Protein AF-A0A7C6CZ03-F1 (afdb_monomer_lite)

Foldseek 3Di:
DDPPPPDPDDVVLVVLVVVLVVQLVVLVVLLVLQVCLVPPPPPVSVVVQVVVCVVPVDGSNVSSVVSNVVSVVSNVVSVVVVVVVSVVVVVVVVVVCVVVVVVVVVVVVVVPDDPPPPPDDDDPPPPPDDDDDDDDD

Structure (mmCIF, N/CA/C/O backbone):
data_AF-A0A7C6CZ03-F1
#
_entry.id   AF-A0A7C6CZ03-F1
#
loop_
_atom_site.group_PDB
_atom_site.id
_atom_site.type_symbol
_atom_site.label_atom_id
_atom_site.label_alt_id
_atom_site.label_comp_id
_atom_site.label_asym_id
_atom_site.label_entity_id
_atom_site.label_seq_id
_atom_site.pdbx_PDB_ins_code
_atom_site.Cartn_x
_atom_site.Cartn_y
_atom_site.Cartn_z
_atom_site.occupancy
_atom_site.B_iso_or_equiv
_atom_site.auth_seq_id
_atom_site.auth_comp_id
_atom_site.auth_asym_id
_atom_site.auth_atom_id
_atom_site.pdbx_PDB_model_num
ATOM 1 N N . MET A 1 1 ? -14.015 30.158 23.701 1.00 39.66 1 MET A N 1
ATOM 2 C CA . MET A 1 1 ? -13.470 28.784 23.819 1.00 39.66 1 MET A CA 1
ATOM 3 C C . MET A 1 1 ? -13.856 27.975 22.589 1.00 39.66 1 MET A C 1
ATOM 5 O O . MET A 1 1 ? -15.017 27.621 22.426 1.00 39.66 1 MET A O 1
ATOM 9 N N . THR A 1 2 ? -12.910 27.727 21.688 1.00 44.31 2 THR A N 1
ATOM 10 C CA . THR A 1 2 ? -13.121 26.907 20.489 1.00 44.31 2 THR A CA 1
ATOM 11 C C . THR A 1 2 ? -13.210 25.432 20.889 1.00 44.31 2 THR A C 1
ATOM 13 O O . THR A 1 2 ? -12.254 24.853 21.403 1.00 44.31 2 THR A O 1
ATOM 16 N N . LYS A 1 3 ? -14.382 24.811 20.696 1.00 44.06 3 LYS A N 1
ATOM 17 C CA . LYS A 1 3 ? -14.569 23.365 20.891 1.00 44.06 3 LYS A CA 1
ATOM 18 C C . LYS A 1 3 ? -13.678 22.624 19.892 1.00 44.06 3 LYS A C 1
ATOM 20 O O . LYS A 1 3 ? -14.020 22.537 18.714 1.00 44.06 3 LYS A O 1
ATOM 25 N N . LYS A 1 4 ? -12.539 22.097 20.349 1.00 50.38 4 LYS A N 1
ATOM 26 C CA . LYS A 1 4 ? -11.733 21.156 19.564 1.00 50.38 4 LYS A CA 1
ATOM 27 C C . LYS A 1 4 ? -12.592 19.916 19.319 1.00 50.38 4 LYS A C 1
ATOM 29 O O . LYS A 1 4 ? -12.856 19.153 20.243 1.00 50.38 4 LYS A O 1
ATOM 34 N N . LYS A 1 5 ? -13.073 19.750 18.085 1.00 54.00 5 LYS A N 1
ATOM 35 C CA . LYS A 1 5 ? -13.663 18.496 17.616 1.00 54.00 5 LYS A CA 1
ATOM 36 C C . LYS A 1 5 ? -12.539 17.465 17.662 1.00 54.00 5 LYS A C 1
ATOM 38 O O . LYS A 1 5 ? -11.622 17.528 16.851 1.00 54.00 5 LYS A O 1
ATOM 43 N N . THR A 1 6 ? -12.548 16.594 18.661 1.00 55.69 6 THR A N 1
ATOM 44 C CA . THR A 1 6 ? -11.626 15.462 18.716 1.00 55.69 6 THR A CA 1
ATOM 45 C C . THR A 1 6 ? -12.003 14.543 17.568 1.00 55.69 6 THR A C 1
ATOM 47 O O . THR A 1 6 ? -13.066 13.922 17.594 1.00 55.69 6 THR A O 1
ATOM 50 N N . SER A 1 7 ? -11.189 14.544 16.517 1.00 56.78 7 SER A N 1
ATOM 51 C CA . SER A 1 7 ? -11.375 13.649 15.387 1.00 56.78 7 SER A CA 1
ATOM 52 C C . SER A 1 7 ? -11.388 12.213 15.912 1.00 56.78 7 SER A C 1
ATOM 54 O O . SER A 1 7 ? -10.503 11.863 16.694 1.00 56.78 7 SER A O 1
ATOM 56 N N . PRO A 1 8 ? -12.363 11.386 15.508 1.00 61.97 8 PRO A N 1
ATOM 57 C CA . PRO A 1 8 ? -12.432 10.000 15.952 1.00 61.97 8 PRO A CA 1
ATOM 58 C C . PRO A 1 8 ? -11.157 9.208 15.596 1.00 61.97 8 PRO A C 1
ATOM 60 O O . PRO A 1 8 ? -10.814 8.244 16.274 1.00 61.97 8 PRO A O 1
ATOM 63 N N . ILE A 1 9 ? -10.444 9.616 14.541 1.00 64.00 9 ILE A N 1
ATOM 64 C CA . ILE A 1 9 ? -9.279 8.914 13.995 1.00 64.00 9 ILE A CA 1
ATOM 65 C C . ILE A 1 9 ? -8.103 9.011 14.967 1.00 64.00 9 ILE A C 1
ATOM 67 O O . ILE A 1 9 ? -7.630 10.097 15.307 1.00 64.00 9 ILE A O 1
ATOM 71 N N . THR A 1 10 ? -7.608 7.852 15.396 1.00 77.88 10 THR A N 1
ATOM 72 C CA . THR A 1 10 ? -6.435 7.783 16.271 1.00 77.88 10 THR A CA 1
ATOM 73 C C . THR A 1 10 ? -5.190 8.163 15.463 1.00 77.88 10 THR A C 1
ATOM 75 O O . THR A 1 10 ? -5.012 7.670 14.356 1.00 77.88 10 THR A O 1
ATOM 78 N N . ILE A 1 11 ? -4.285 8.990 16.004 1.00 81.56 11 ILE A N 1
ATOM 79 C CA . ILE A 1 11 ? -3.041 9.414 15.316 1.00 81.56 11 ILE A CA 1
ATOM 80 C C . ILE A 1 11 ? -2.252 8.210 14.765 1.00 81.56 11 ILE A C 1
ATOM 82 O O . ILE A 1 11 ? -1.709 8.266 13.667 1.00 81.56 11 ILE A O 1
ATOM 86 N N . PHE A 1 12 ? -2.254 7.089 15.489 1.00 79.75 12 PHE A N 1
ATOM 87 C CA . PHE A 1 12 ? -1.644 5.835 15.042 1.00 79.75 12 PHE A CA 1
ATOM 88 C C . PHE A 1 12 ? -2.258 5.262 13.760 1.00 79.75 12 PHE A C 1
ATOM 90 O O . PHE A 1 12 ? -1.529 4.740 12.925 1.00 79.75 12 PHE A O 1
ATOM 97 N N . GLU A 1 13 ? -3.575 5.353 13.591 1.00 81.12 13 GLU A N 1
ATOM 98 C CA . GLU A 1 13 ? -4.260 4.894 12.380 1.00 81.12 13 GLU A CA 1
ATOM 99 C C . GLU A 1 13 ? -3.849 5.752 11.177 1.00 81.12 13 GLU A C 1
ATOM 101 O O . GLU A 1 13 ? -3.523 5.221 10.116 1.00 81.12 13 GLU A O 1
ATOM 106 N N . LEU A 1 14 ? -3.753 7.072 11.377 1.00 86.06 14 LEU A N 1
ATOM 107 C CA . LEU A 1 14 ? -3.266 7.988 10.350 1.00 86.06 14 LEU A CA 1
ATOM 108 C C . LEU A 1 14 ? -1.840 7.634 9.915 1.00 86.06 14 LEU A C 1
ATOM 110 O O . LEU A 1 14 ? -1.580 7.572 8.719 1.00 86.06 14 LEU A O 1
ATOM 114 N N . ILE A 1 15 ? -0.940 7.361 10.868 1.00 89.69 15 ILE A N 1
ATOM 115 C CA . ILE A 1 15 ? 0.445 6.962 10.576 1.00 89.69 15 ILE A CA 1
ATOM 116 C C . ILE A 1 15 ? 0.474 5.671 9.752 1.00 89.69 15 ILE A C 1
ATOM 118 O O . ILE A 1 15 ? 1.185 5.619 8.753 1.00 89.69 15 ILE A O 1
ATOM 122 N N . TRP A 1 16 ? -0.315 4.654 10.115 1.00 88.38 16 TRP A N 1
ATOM 123 C CA . TRP A 1 16 ? -0.359 3.391 9.371 1.00 88.38 16 TRP A CA 1
ATOM 124 C C . TRP A 1 16 ? -0.883 3.556 7.945 1.00 88.38 16 TRP A C 1
ATOM 126 O O . TRP A 1 16 ? -0.313 2.963 7.029 1.00 88.38 16 TRP A O 1
ATOM 136 N N . TYR A 1 17 ? -1.911 4.381 7.730 1.00 86.44 17 TYR A N 1
ATOM 137 C CA . TYR A 1 17 ? -2.378 4.680 6.374 1.00 86.44 17 TYR A CA 1
ATOM 138 C C . TYR A 1 17 ? -1.342 5.455 5.568 1.00 86.44 17 TYR A C 1
ATOM 140 O O . TYR A 1 17 ? -1.137 5.147 4.396 1.00 86.44 17 TYR A O 1
ATOM 148 N N . LEU A 1 18 ? -0.653 6.411 6.192 1.00 91.94 18 LEU A N 1
ATOM 149 C CA . LEU A 1 18 ? 0.431 7.157 5.553 1.00 91.94 18 LEU A CA 1
ATOM 150 C C . LEU A 1 18 ? 1.559 6.216 5.124 1.00 91.94 18 LEU A C 1
ATOM 152 O O . LEU A 1 18 ? 2.041 6.302 4.000 1.00 91.94 18 LEU A O 1
ATOM 156 N N . LEU A 1 19 ? 1.924 5.275 5.992 1.00 92.31 19 LEU A N 1
ATOM 157 C CA . LEU A 1 19 ? 2.979 4.300 5.740 1.00 92.31 19 LEU A CA 1
ATOM 158 C C . LEU A 1 19 ? 2.574 3.309 4.637 1.00 92.31 19 LEU A C 1
ATOM 160 O O . LEU A 1 19 ? 3.353 3.081 3.715 1.00 92.31 19 LEU A O 1
ATOM 164 N N . CYS A 1 20 ? 1.336 2.800 4.656 1.00 91.19 20 CYS A N 1
ATOM 165 C CA . CYS A 1 20 ? 0.805 1.962 3.574 1.00 91.19 20 CYS A CA 1
ATOM 166 C C . CYS A 1 20 ? 0.759 2.719 2.241 1.00 91.19 20 CYS A C 1
ATOM 168 O O . CYS A 1 20 ? 1.138 2.169 1.210 1.00 91.19 20 CYS A O 1
ATOM 170 N N . GLY A 1 21 ? 0.345 3.989 2.259 1.00 91.06 21 GLY A N 1
ATOM 171 C CA . GLY A 1 21 ? 0.327 4.848 1.077 1.00 91.06 21 GLY A CA 1
ATOM 172 C C . GLY A 1 21 ? 1.724 5.077 0.504 1.00 91.06 21 GLY A C 1
ATOM 173 O O . GLY A 1 21 ? 1.909 4.994 -0.705 1.00 91.06 21 GLY A O 1
ATOM 174 N N . LEU A 1 22 ? 2.721 5.291 1.364 1.00 94.38 22 LEU A N 1
ATOM 175 C CA . LEU A 1 22 ? 4.108 5.522 0.958 1.00 94.38 22 LEU A CA 1
ATOM 176 C C . LEU A 1 22 ? 4.743 4.257 0.362 1.00 94.38 22 LEU A C 1
ATOM 178 O O . LEU A 1 22 ? 5.399 4.327 -0.675 1.00 94.38 22 LEU A O 1
ATOM 182 N N . VAL A 1 23 ? 4.475 3.088 0.952 1.00 93.69 23 VAL A N 1
ATOM 183 C CA . VAL A 1 23 ? 4.899 1.791 0.397 1.00 93.69 23 VAL A CA 1
ATOM 184 C C . VAL A 1 23 ? 4.196 1.500 -0.931 1.00 93.69 23 VAL A C 1
ATOM 186 O O . VAL A 1 23 ? 4.840 1.053 -1.876 1.00 93.69 23 VAL A O 1
ATOM 189 N N . CYS A 1 24 ? 2.899 1.790 -1.043 1.00 93.19 24 CYS A N 1
ATOM 190 C CA . CYS A 1 24 ? 2.150 1.613 -2.288 1.00 93.19 24 CYS A CA 1
ATOM 191 C C . CYS A 1 24 ? 2.663 2.548 -3.397 1.00 93.19 24 CYS A C 1
ATOM 193 O O . CYS A 1 24 ? 2.851 2.119 -4.538 1.00 93.19 24 CYS A O 1
ATOM 195 N N . ALA A 1 25 ? 2.973 3.805 -3.061 1.00 93.50 25 ALA A N 1
ATOM 196 C CA . ALA A 1 25 ? 3.603 4.750 -3.978 1.00 93.50 25 ALA A CA 1
ATOM 197 C C . ALA A 1 25 ? 4.977 4.244 -4.442 1.00 93.50 25 ALA A C 1
ATOM 199 O O . ALA A 1 25 ? 5.279 4.300 -5.631 1.00 93.50 25 ALA A O 1
ATOM 200 N N . TRP A 1 26 ? 5.775 3.673 -3.537 1.00 93.19 26 TRP A N 1
ATOM 201 C CA . TRP A 1 26 ? 7.057 3.060 -3.884 1.00 93.19 26 TRP A CA 1
ATOM 202 C C . TRP A 1 26 ? 6.889 1.820 -4.783 1.00 93.19 26 TRP A C 1
ATOM 204 O O . TRP A 1 26 ? 7.556 1.693 -5.803 1.00 93.19 26 TRP A O 1
ATOM 214 N N . GLY A 1 27 ? 5.944 0.923 -4.498 1.00 91.44 27 GLY A N 1
ATOM 215 C CA . GLY A 1 27 ? 5.630 -0.187 -5.410 1.00 91.44 27 GLY A CA 1
ATOM 216 C C . GLY A 1 27 ? 5.186 0.301 -6.796 1.00 91.44 27 GLY A C 1
ATOM 217 O O . GLY A 1 27 ? 5.580 -0.254 -7.825 1.00 91.44 27 GLY A O 1
ATOM 218 N N . SER A 1 28 ? 4.427 1.399 -6.830 1.00 91.25 28 SER A N 1
ATOM 219 C CA . SER A 1 28 ? 3.961 2.032 -8.066 1.00 91.25 28 SER A CA 1
ATOM 220 C C . SER A 1 28 ? 5.105 2.602 -8.896 1.00 91.25 28 SER A C 1
ATOM 222 O O . SER A 1 28 ? 5.084 2.447 -10.115 1.00 91.25 28 SER A O 1
ATOM 224 N N . THR A 1 29 ? 6.134 3.195 -8.279 1.00 92.44 29 THR A N 1
ATOM 225 C CA . THR A 1 29 ? 7.297 3.676 -9.037 1.00 92.44 29 THR A CA 1
ATOM 226 C C . THR A 1 29 ? 8.038 2.526 -9.712 1.00 92.44 29 THR A C 1
ATOM 228 O O . THR A 1 29 ? 8.337 2.641 -10.897 1.00 92.44 29 THR A O 1
ATOM 231 N N . TYR A 1 30 ? 8.252 1.390 -9.039 1.00 89.69 30 TYR A N 1
ATOM 232 C CA . TYR A 1 30 ? 8.856 0.207 -9.673 1.00 89.69 30 TYR A CA 1
ATOM 233 C C . TYR A 1 30 ? 8.019 -0.338 -10.828 1.00 89.69 30 TYR A C 1
ATOM 235 O O . TYR A 1 30 ? 8.564 -0.677 -11.877 1.00 89.69 30 TYR A O 1
ATOM 243 N N . SER A 1 31 ? 6.698 -0.383 -10.655 1.00 90.50 31 SER A N 1
ATOM 244 C CA . SER A 1 31 ? 5.786 -0.832 -11.705 1.00 90.50 31 SER A CA 1
ATOM 245 C C . SER A 1 31 ? 5.870 0.077 -12.937 1.00 90.50 31 SER A C 1
ATOM 247 O O . SER A 1 31 ? 6.071 -0.400 -14.052 1.00 90.50 31 SER A O 1
ATOM 249 N N . ILE A 1 32 ? 5.836 1.399 -12.735 1.00 90.31 32 ILE A N 1
ATOM 250 C CA . ILE A 1 32 ? 5.977 2.388 -13.811 1.00 90.31 32 ILE A CA 1
ATOM 251 C C . ILE A 1 32 ? 7.352 2.279 -14.480 1.00 90.31 32 ILE A C 1
ATOM 253 O O . ILE A 1 32 ? 7.421 2.267 -15.706 1.00 90.31 32 ILE A O 1
ATOM 257 N N . LEU A 1 33 ? 8.439 2.153 -13.710 1.00 88.81 33 LEU A N 1
ATOM 258 C CA . LEU A 1 33 ? 9.785 1.981 -14.264 1.00 88.81 33 LEU A CA 1
ATOM 259 C C . LEU A 1 33 ? 9.895 0.707 -15.107 1.00 88.81 33 LEU A C 1
ATOM 261 O O . LEU A 1 33 ? 10.491 0.765 -16.176 1.00 88.81 33 LEU A O 1
ATOM 265 N N . GLY A 1 34 ? 9.292 -0.405 -14.679 1.00 85.88 34 GLY A N 1
ATOM 266 C CA . GLY A 1 34 ? 9.259 -1.644 -15.461 1.00 85.88 34 GLY A CA 1
ATOM 267 C C . GLY A 1 34 ? 8.471 -1.499 -16.768 1.00 85.88 34 GLY A C 1
ATOM 268 O O . GLY A 1 34 ? 8.911 -1.959 -17.819 1.00 85.88 34 GLY A O 1
ATOM 269 N N . VAL A 1 35 ? 7.334 -0.792 -16.748 1.00 87.38 35 VAL A N 1
ATOM 270 C CA . VAL A 1 35 ? 6.578 -0.486 -17.977 1.00 87.38 35 VAL A CA 1
ATOM 271 C C . VAL A 1 35 ? 7.399 0.409 -18.905 1.00 87.38 35 VAL A C 1
ATOM 273 O O . VAL A 1 35 ? 7.514 0.118 -20.093 1.00 87.38 35 VAL A O 1
ATOM 276 N N . ILE A 1 36 ? 8.010 1.473 -18.381 1.00 87.81 36 ILE A N 1
ATOM 277 C CA . ILE A 1 36 ? 8.848 2.371 -19.181 1.00 87.81 36 ILE A CA 1
ATOM 278 C C . ILE A 1 36 ? 10.058 1.614 -19.734 1.00 87.81 36 ILE A C 1
ATOM 280 O O . ILE A 1 36 ? 10.376 1.785 -20.904 1.00 87.81 36 ILE A O 1
ATOM 284 N N . ALA A 1 37 ? 10.707 0.746 -18.959 1.00 84.06 37 ALA A N 1
ATOM 285 C CA . ALA A 1 37 ? 11.819 -0.068 -19.446 1.00 84.06 37 ALA A CA 1
ATOM 286 C C . ALA A 1 37 ? 11.400 -0.941 -20.637 1.00 84.06 37 ALA A C 1
ATOM 288 O O . ALA A 1 37 ? 12.143 -1.035 -21.607 1.00 84.06 37 ALA A O 1
ATOM 289 N N . LYS A 1 38 ? 10.184 -1.497 -20.608 1.00 80.19 38 LYS A N 1
ATOM 290 C CA . LYS A 1 38 ? 9.665 -2.363 -21.672 1.00 80.19 38 LYS A CA 1
ATOM 291 C C . LYS A 1 38 ? 9.227 -1.620 -22.939 1.00 80.19 38 LYS A C 1
ATOM 293 O O . LYS A 1 38 ? 9.341 -2.172 -24.029 1.00 80.19 38 LYS A O 1
ATOM 298 N N . TYR A 1 39 ? 8.687 -0.407 -22.804 1.00 84.88 39 TYR A N 1
ATOM 299 C CA . TYR A 1 39 ? 8.113 0.352 -23.928 1.00 84.88 39 TYR A CA 1
ATOM 300 C C . TYR A 1 39 ? 8.958 1.546 -24.387 1.00 84.88 39 TYR A C 1
ATOM 302 O O . TYR A 1 39 ? 8.653 2.142 -25.418 1.00 84.88 39 TYR A O 1
ATOM 310 N N . SER A 1 40 ? 10.007 1.914 -23.650 1.00 81.06 40 SER A N 1
ATOM 311 C CA . SER A 1 40 ? 10.952 2.949 -24.068 1.00 81.06 40 SER A CA 1
ATOM 312 C C . SER A 1 40 ? 12.179 2.327 -24.724 1.00 81.06 40 SER A C 1
ATOM 314 O O . SER A 1 40 ? 12.714 1.328 -24.255 1.00 81.06 40 SER A O 1
ATOM 316 N N . ASP A 1 41 ? 12.689 2.973 -25.769 1.00 79.25 41 ASP A N 1
ATOM 317 C CA . ASP A 1 41 ? 13.920 2.561 -26.461 1.00 79.25 41 ASP A CA 1
ATOM 318 C C . ASP A 1 41 ? 15.196 3.001 -25.698 1.00 79.25 41 ASP A C 1
ATOM 320 O O . ASP A 1 41 ? 16.280 3.220 -26.248 1.00 79.25 41 ASP A O 1
ATOM 324 N N . ILE A 1 42 ? 15.070 3.202 -24.381 1.00 85.12 42 ILE A N 1
ATOM 325 C CA . ILE A 1 42 ? 16.150 3.671 -23.519 1.00 85.12 42 ILE A CA 1
ATOM 326 C C . ILE A 1 42 ? 16.950 2.453 -23.056 1.00 85.12 42 ILE A C 1
ATOM 328 O O . ILE A 1 42 ? 16.663 1.829 -22.034 1.00 85.12 42 ILE A O 1
ATOM 332 N N . LYS A 1 43 ? 18.031 2.151 -23.783 1.00 82.50 43 LYS A N 1
ATOM 333 C CA . LYS A 1 43 ? 18.932 1.007 -23.526 1.00 82.50 43 LYS A CA 1
ATOM 334 C C . LYS A 1 43 ? 19.452 0.907 -22.083 1.00 82.50 43 LYS A C 1
ATOM 336 O O . LYS A 1 43 ? 19.817 -0.180 -21.645 1.00 82.50 43 LYS A O 1
ATOM 341 N N . ALA A 1 44 ? 19.528 2.021 -21.352 1.00 82.69 44 ALA A N 1
ATOM 342 C CA . ALA A 1 44 ? 19.961 2.035 -19.954 1.00 82.69 44 ALA A CA 1
ATOM 343 C C . ALA A 1 44 ? 18.925 1.406 -19.004 1.00 82.69 44 ALA A C 1
ATOM 345 O O . ALA A 1 44 ? 19.305 0.664 -18.102 1.00 82.69 44 ALA A O 1
ATOM 346 N N . LEU A 1 45 ? 17.633 1.665 -19.230 1.00 81.44 45 LEU A N 1
ATOM 347 C CA . LEU A 1 45 ? 16.538 1.111 -18.427 1.00 81.44 45 LEU A CA 1
ATOM 348 C C . LEU A 1 45 ? 16.344 -0.378 -18.706 1.00 81.44 45 LEU A C 1
ATOM 350 O O . LEU A 1 45 ? 16.176 -1.148 -17.767 1.00 81.44 45 LEU A O 1
ATOM 354 N N . LEU A 1 46 ? 16.470 -0.787 -19.971 1.00 82.94 46 LEU A N 1
ATOM 355 C CA . LEU A 1 46 ? 16.396 -2.196 -20.360 1.00 82.94 46 LEU A CA 1
ATOM 356 C C . LEU A 1 46 ? 17.504 -3.028 -19.689 1.00 82.94 46 LEU A C 1
ATOM 358 O O . LEU A 1 46 ? 17.239 -4.064 -19.096 1.00 82.94 46 LEU A O 1
ATOM 362 N N . LYS A 1 47 ? 18.750 -2.527 -19.689 1.00 85.19 47 LYS A N 1
ATOM 363 C CA . LYS A 1 47 ? 19.874 -3.189 -18.999 1.00 85.19 47 LYS A CA 1
ATOM 364 C C . LYS A 1 47 ? 19.674 -3.285 -17.490 1.00 85.19 47 LYS A C 1
ATOM 366 O O . LYS A 1 47 ? 20.164 -4.232 -16.873 1.00 85.19 47 LYS A O 1
ATOM 371 N N . PHE A 1 48 ? 19.034 -2.281 -16.895 1.00 84.69 48 PHE A N 1
ATOM 372 C CA . PHE A 1 48 ? 18.717 -2.296 -15.474 1.00 84.69 48 PHE A CA 1
ATOM 373 C C . PHE A 1 48 ? 17.671 -3.370 -15.163 1.00 84.69 48 PHE A C 1
ATOM 375 O O . PHE A 1 48 ? 17.900 -4.158 -14.250 1.00 84.69 48 PHE A O 1
ATOM 382 N N . ASP A 1 49 ? 16.597 -3.453 -15.955 1.00 83.94 49 ASP A N 1
ATOM 383 C CA . ASP A 1 49 ? 15.560 -4.484 -15.810 1.00 83.94 49 ASP A CA 1
ATOM 384 C C . ASP A 1 49 ? 16.140 -5.893 -16.014 1.00 83.94 49 ASP A C 1
ATOM 386 O O . ASP A 1 49 ? 16.016 -6.725 -15.123 1.00 83.94 49 ASP A O 1
ATOM 390 N N . ASP A 1 50 ? 16.925 -6.120 -17.074 1.00 85.81 50 ASP A N 1
ATOM 391 C CA . ASP A 1 50 ? 17.600 -7.405 -17.331 1.00 85.81 50 ASP A CA 1
ATOM 392 C C . ASP A 1 50 ? 18.540 -7.822 -16.186 1.00 85.81 50 ASP A C 1
ATOM 394 O O . ASP A 1 50 ? 18.686 -9.004 -15.863 1.00 85.81 50 ASP A O 1
ATOM 398 N N . SER A 1 51 ? 19.242 -6.860 -15.579 1.00 87.12 51 SER A N 1
ATOM 399 C CA . SER A 1 51 ? 20.139 -7.140 -14.450 1.00 87.12 51 SER A CA 1
ATOM 400 C C . SER A 1 51 ? 19.347 -7.496 -13.196 1.00 87.12 51 SER A C 1
ATOM 402 O O . SER A 1 51 ? 19.755 -8.367 -12.427 1.00 87.12 51 SER A O 1
A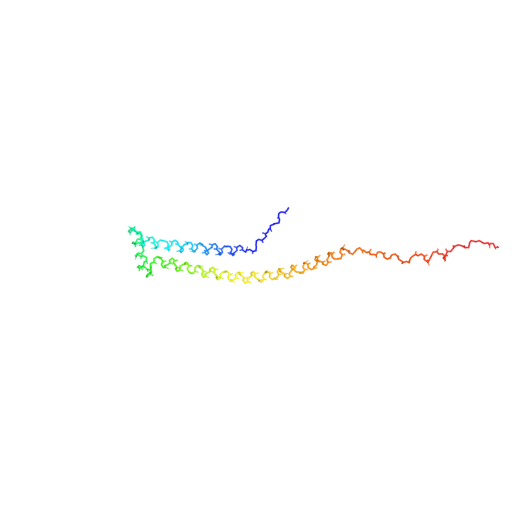TOM 404 N N . PHE A 1 52 ? 18.207 -6.838 -13.001 1.00 85.94 52 PHE A N 1
ATOM 405 C CA . PHE A 1 52 ? 17.310 -7.088 -11.884 1.00 85.94 52 PHE A CA 1
ATOM 406 C C . PHE A 1 52 ? 16.588 -8.433 -12.033 1.00 85.94 52 PHE A C 1
ATOM 408 O O . PHE A 1 52 ? 16.531 -9.202 -11.073 1.00 85.94 52 PHE A O 1
ATOM 415 N N . GLU A 1 53 ? 16.128 -8.768 -13.240 1.00 88.50 53 GLU A N 1
ATOM 416 C CA . GLU A 1 53 ? 15.530 -10.062 -13.570 1.00 88.50 53 GLU A CA 1
ATOM 417 C C . GLU A 1 53 ? 16.537 -11.200 -13.365 1.00 88.50 53 GLU A C 1
ATOM 419 O O . GLU A 1 53 ? 16.195 -12.223 -12.781 1.00 88.50 53 GLU A O 1
ATOM 424 N N . LYS A 1 54 ? 17.812 -11.012 -13.726 1.00 89.25 54 LYS A N 1
ATOM 425 C CA . LYS A 1 54 ? 18.866 -12.005 -13.443 1.00 89.25 54 LYS A CA 1
ATOM 426 C C . LYS A 1 54 ? 19.125 -12.223 -11.952 1.00 89.25 54 LYS A C 1
ATOM 428 O O . LYS A 1 54 ? 19.490 -13.329 -11.565 1.00 89.25 54 LYS A O 1
ATOM 433 N N . LEU A 1 55 ? 18.973 -11.189 -11.126 1.00 88.81 55 LEU A N 1
ATOM 434 C CA . LEU A 1 55 ? 19.192 -11.273 -9.678 1.00 88.81 55 LEU A CA 1
ATOM 435 C C . LEU A 1 55 ? 17.999 -11.888 -8.941 1.00 88.81 55 LEU A C 1
ATOM 437 O O . LEU A 1 55 ? 18.190 -12.696 -8.036 1.00 88.81 55 LEU A O 1
ATOM 441 N N . PHE A 1 56 ? 16.779 -11.497 -9.312 1.00 85.00 56 PHE A N 1
ATOM 442 C CA . PHE A 1 56 ? 15.563 -11.828 -8.563 1.00 85.00 56 PHE A CA 1
ATOM 443 C C . PHE A 1 56 ? 14.605 -12.772 -9.300 1.00 85.00 56 PHE A C 1
ATOM 445 O O . PHE A 1 56 ? 13.565 -13.132 -8.753 1.00 85.00 56 PHE A O 1
ATOM 452 N N . GLY A 1 57 ? 14.928 -13.170 -10.531 1.00 86.69 57 GLY A N 1
ATOM 453 C CA . GLY A 1 57 ? 14.144 -14.093 -11.357 1.00 86.69 57 GLY A CA 1
ATOM 454 C C . GLY A 1 57 ? 12.848 -13.514 -11.931 1.00 86.69 57 GLY A C 1
ATOM 455 O O . GLY A 1 57 ? 12.103 -14.246 -12.575 1.00 86.69 57 GLY A O 1
ATOM 456 N N . LEU A 1 58 ? 12.553 -12.233 -11.687 1.00 86.94 58 LEU A N 1
ATOM 457 C CA . LEU A 1 58 ? 11.359 -11.541 -12.175 1.00 86.94 58 LEU A CA 1
ATOM 458 C C . LEU A 1 58 ? 11.687 -10.106 -12.591 1.00 86.94 58 LEU A C 1
ATOM 460 O O . LEU A 1 58 ? 12.470 -9.426 -11.927 1.00 86.94 58 LEU A O 1
ATOM 464 N N . ASN A 1 59 ? 10.999 -9.633 -13.631 1.00 86.25 59 ASN A N 1
ATOM 465 C CA . ASN A 1 59 ? 11.061 -8.243 -14.091 1.00 86.25 59 ASN A CA 1
ATOM 466 C C . ASN A 1 59 ? 10.616 -7.244 -13.012 1.00 86.25 59 ASN A C 1
ATOM 468 O O . ASN A 1 59 ? 9.751 -7.554 -12.179 1.00 86.25 59 ASN A O 1
ATOM 472 N N . LEU A 1 60 ? 11.131 -6.008 -13.088 1.00 85.94 60 LEU A N 1
ATOM 473 C CA . LEU A 1 60 ? 10.801 -4.919 -12.156 1.00 85.94 60 LEU A CA 1
ATOM 474 C C . LEU A 1 60 ? 9.294 -4.706 -12.021 1.00 85.94 60 LEU A C 1
ATOM 476 O O . LEU A 1 60 ? 8.793 -4.429 -10.932 1.00 85.94 60 LEU A O 1
ATOM 480 N N . PHE A 1 61 ? 8.571 -4.840 -13.136 1.00 87.38 61 PHE A N 1
ATOM 481 C CA . PHE A 1 61 ? 7.125 -4.660 -13.175 1.00 87.38 61 PHE A CA 1
ATOM 482 C C . PHE A 1 61 ? 6.400 -5.608 -12.213 1.00 87.38 61 PHE A C 1
ATOM 484 O O . PHE A 1 61 ? 5.563 -5.173 -11.421 1.00 87.38 61 PHE A O 1
ATOM 491 N N . PHE A 1 62 ? 6.742 -6.900 -12.250 1.00 88.25 62 PHE A N 1
ATOM 492 C CA . PHE A 1 62 ? 6.108 -7.898 -11.390 1.00 88.25 62 PHE A CA 1
ATOM 493 C C . PHE A 1 62 ? 6.464 -7.673 -9.925 1.00 88.25 62 PH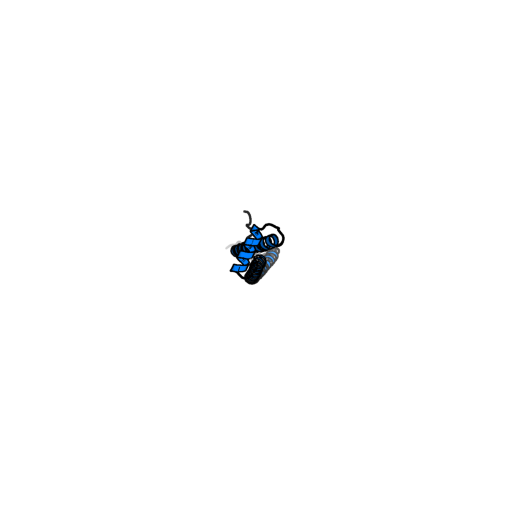E A C 1
ATOM 495 O O . PHE A 1 62 ? 5.590 -7.782 -9.070 1.00 88.25 62 PHE A O 1
ATOM 502 N N . TRP A 1 63 ? 7.702 -7.274 -9.632 1.00 88.50 63 TRP A N 1
ATOM 503 C CA . TRP A 1 63 ? 8.099 -6.888 -8.279 1.00 88.50 63 TRP A CA 1
ATOM 504 C C . TRP A 1 63 ? 7.324 -5.678 -7.759 1.00 88.50 63 TRP A C 1
ATOM 506 O O . TRP A 1 63 ? 6.807 -5.719 -6.642 1.00 88.50 63 TRP A O 1
ATOM 516 N N . GLY A 1 64 ? 7.166 -4.636 -8.578 1.00 88.75 64 GLY A N 1
ATOM 517 C CA . GLY A 1 64 ? 6.325 -3.488 -8.245 1.00 88.75 64 GLY A CA 1
ATOM 518 C C . GLY A 1 64 ? 4.884 -3.906 -7.950 1.00 88.75 64 GLY A C 1
ATOM 519 O O . GLY A 1 64 ? 4.311 -3.499 -6.940 1.00 88.75 64 GLY A O 1
ATOM 520 N N . LEU A 1 65 ? 4.321 -4.793 -8.774 1.00 90.81 65 LEU A N 1
ATOM 521 C CA . LEU A 1 65 ? 2.965 -5.315 -8.596 1.00 90.81 65 LEU A CA 1
ATOM 522 C C . LEU A 1 65 ? 2.816 -6.151 -7.315 1.00 90.81 65 LEU A C 1
ATOM 524 O O . LEU A 1 65 ? 1.824 -5.995 -6.603 1.00 90.81 65 LEU A O 1
ATOM 528 N N . ILE A 1 66 ? 3.807 -6.979 -6.976 1.00 92.94 66 ILE A N 1
ATOM 529 C CA . ILE A 1 66 ? 3.839 -7.754 -5.726 1.00 92.94 66 ILE A CA 1
ATOM 530 C C . ILE A 1 66 ? 3.865 -6.817 -4.512 1.00 9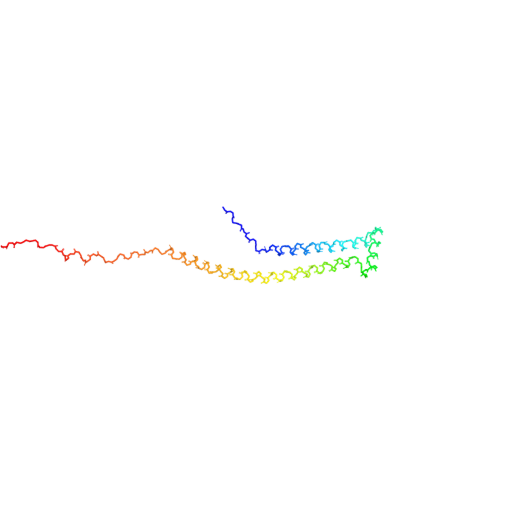2.94 66 ILE A C 1
ATOM 532 O O . ILE A 1 66 ? 3.086 -7.005 -3.578 1.00 92.94 66 ILE A O 1
ATOM 536 N N . ILE A 1 67 ? 4.709 -5.781 -4.530 1.00 92.56 67 ILE A N 1
ATOM 537 C CA . ILE A 1 67 ? 4.798 -4.800 -3.436 1.00 92.56 67 ILE A CA 1
ATOM 538 C C . ILE A 1 67 ? 3.458 -4.078 -3.255 1.00 92.56 67 ILE A C 1
ATOM 540 O O . ILE A 1 67 ? 2.976 -3.950 -2.127 1.00 92.56 67 ILE A O 1
ATOM 544 N N . ILE A 1 68 ? 2.819 -3.660 -4.354 1.00 92.94 68 ILE A N 1
ATOM 545 C CA . ILE A 1 68 ? 1.488 -3.043 -4.311 1.00 92.94 68 ILE A CA 1
ATOM 546 C C . ILE A 1 68 ? 0.477 -4.019 -3.707 1.00 92.94 68 ILE A C 1
ATOM 548 O O . ILE A 1 68 ? -0.223 -3.651 -2.764 1.00 92.94 68 ILE A O 1
ATOM 552 N N . ALA A 1 69 ? 0.423 -5.264 -4.181 1.00 93.62 69 ALA A N 1
ATOM 553 C CA . ALA A 1 69 ? -0.513 -6.266 -3.678 1.00 93.62 69 ALA A CA 1
ATOM 554 C C . ALA A 1 69 ? -0.356 -6.494 -2.165 1.00 93.62 69 ALA A C 1
ATOM 556 O O . ALA A 1 69 ? -1.343 -6.450 -1.429 1.00 93.62 69 ALA A O 1
ATOM 557 N N . ILE A 1 70 ? 0.880 -6.649 -1.680 1.00 93.94 70 ILE A N 1
ATOM 558 C CA . ILE A 1 70 ? 1.175 -6.794 -0.247 1.00 93.94 70 ILE A CA 1
ATOM 559 C C . ILE A 1 70 ? 0.736 -5.544 0.523 1.00 93.94 70 ILE A C 1
ATOM 561 O O . ILE A 1 70 ? 0.112 -5.664 1.578 1.00 93.94 70 ILE A O 1
ATOM 565 N N . SER A 1 71 ? 1.004 -4.346 -0.006 1.00 92.25 71 SER A N 1
ATOM 566 C CA . SER A 1 71 ? 0.611 -3.091 0.644 1.00 92.25 71 SER A CA 1
ATOM 567 C C . SER A 1 71 ? -0.909 -2.939 0.771 1.00 92.25 71 SER A C 1
ATOM 569 O O . SER A 1 71 ? -1.399 -2.504 1.812 1.00 92.25 71 SER A O 1
ATOM 571 N N . VAL A 1 72 ? -1.668 -3.362 -0.245 1.00 92.94 72 VAL A N 1
ATOM 572 C CA . VAL A 1 72 ? -3.136 -3.325 -0.235 1.00 92.94 72 VAL A CA 1
ATOM 573 C C . VAL A 1 72 ? -3.683 -4.308 0.792 1.00 92.94 72 VAL A C 1
ATOM 575 O O . VAL A 1 72 ? -4.544 -3.946 1.591 1.00 92.94 72 VAL A O 1
ATOM 578 N N . VAL A 1 73 ? -3.153 -5.532 0.829 1.00 94.12 73 VAL A N 1
ATOM 579 C CA . VAL A 1 73 ? -3.542 -6.530 1.835 1.00 94.12 73 VAL A CA 1
ATOM 580 C C . VAL A 1 73 ? -3.238 -6.023 3.247 1.00 94.12 73 VAL A C 1
ATOM 58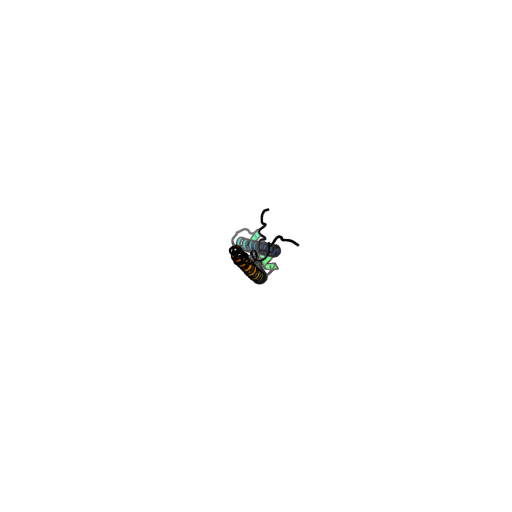2 O O . VAL A 1 73 ? -4.099 -6.103 4.123 1.00 94.12 73 VAL A O 1
ATOM 585 N N . ALA A 1 74 ? -2.060 -5.435 3.469 1.00 91.31 74 ALA A N 1
ATOM 586 C CA . ALA A 1 74 ? -1.705 -4.831 4.749 1.00 91.31 74 ALA A CA 1
ATOM 587 C C . ALA A 1 74 ? -2.670 -3.696 5.135 1.00 91.31 74 ALA A C 1
ATOM 589 O O . ALA A 1 74 ? -3.159 -3.668 6.265 1.00 91.31 74 ALA A O 1
ATOM 590 N N . ALA A 1 75 ? -3.014 -2.812 4.194 1.00 89.81 75 ALA A N 1
ATOM 591 C CA . ALA A 1 75 ? -3.973 -1.736 4.423 1.00 89.81 75 ALA A CA 1
ATOM 592 C C . ALA A 1 75 ? -5.365 -2.269 4.807 1.00 89.81 75 ALA A C 1
ATOM 594 O O . ALA A 1 75 ? -5.980 -1.756 5.742 1.00 89.81 75 ALA A O 1
ATOM 595 N N . ILE A 1 76 ? -5.840 -3.334 4.150 1.00 90.94 76 ILE A N 1
ATOM 596 C CA . ILE A 1 76 ? -7.111 -3.997 4.486 1.00 90.94 76 ILE A CA 1
ATOM 597 C C . ILE A 1 76 ? -7.062 -4.583 5.901 1.00 90.94 76 ILE A C 1
ATOM 599 O O . ILE A 1 76 ? -8.008 -4.418 6.670 1.00 90.94 76 ILE A O 1
ATOM 603 N N . ILE A 1 77 ? -5.963 -5.242 6.277 1.00 90.75 77 ILE A N 1
ATOM 604 C CA . ILE A 1 77 ? -5.798 -5.811 7.622 1.00 90.75 77 ILE A CA 1
ATOM 605 C C . ILE A 1 77 ? -5.843 -4.706 8.682 1.00 90.75 77 ILE A C 1
ATOM 607 O O . ILE A 1 77 ? -6.560 -4.842 9.676 1.00 90.75 77 ILE A O 1
ATOM 611 N N . VAL A 1 78 ? -5.124 -3.600 8.463 1.00 88.06 78 VAL A N 1
ATOM 612 C CA . VAL A 1 78 ? -5.159 -2.429 9.352 1.00 88.06 78 VAL A CA 1
ATOM 613 C C . VAL A 1 78 ? -6.594 -1.912 9.471 1.00 88.06 78 VAL A C 1
ATOM 615 O O . VAL A 1 78 ? -7.099 -1.782 10.588 1.00 88.06 78 VAL A O 1
ATOM 618 N N . LEU A 1 79 ? -7.287 -1.719 8.346 1.00 86.75 79 LEU A N 1
ATOM 619 C CA . LEU A 1 79 ? -8.675 -1.257 8.318 1.00 86.75 79 LEU A CA 1
ATOM 620 C C . LEU A 1 79 ? -9.594 -2.170 9.150 1.00 86.75 79 LEU A C 1
ATOM 622 O O . LEU A 1 79 ? -10.359 -1.687 9.981 1.00 86.75 79 LEU A O 1
ATOM 626 N N . LEU A 1 80 ? -9.484 -3.494 9.001 1.00 87.69 80 LEU A N 1
ATOM 627 C CA . LEU A 1 80 ? -10.297 -4.466 9.744 1.00 87.69 80 LEU A CA 1
ATOM 628 C C . LEU A 1 80 ? -10.014 -4.459 11.254 1.00 87.69 80 LEU A C 1
ATOM 630 O O . LEU A 1 80 ? -10.936 -4.621 12.061 1.00 87.69 80 LEU A O 1
ATOM 634 N N . ILE A 1 81 ? -8.753 -4.280 11.655 1.00 85.19 81 ILE A N 1
ATOM 635 C CA . ILE A 1 81 ? -8.364 -4.205 13.070 1.00 85.19 81 ILE A CA 1
ATOM 636 C C . ILE A 1 81 ? -8.934 -2.936 13.713 1.00 85.19 81 ILE A C 1
ATOM 638 O O . ILE A 1 81 ? -9.477 -2.998 14.823 1.00 85.19 81 ILE A O 1
ATOM 642 N N . TYR A 1 82 ? -8.825 -1.793 13.034 1.00 81.38 82 TYR A N 1
ATOM 643 C CA . TYR A 1 82 ? -9.291 -0.514 13.566 1.00 81.38 82 TYR A CA 1
ATOM 644 C C . TYR A 1 82 ?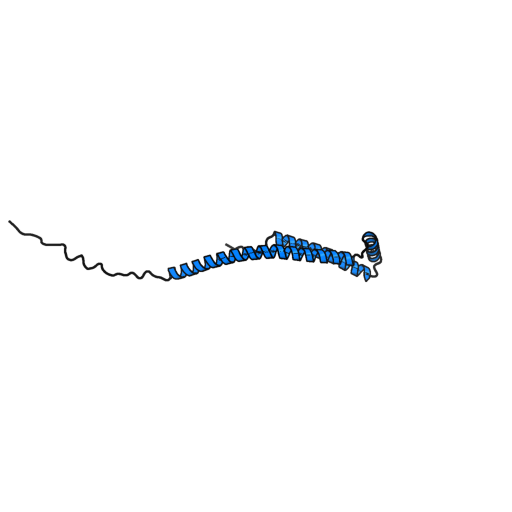 -10.814 -0.362 13.490 1.00 81.38 82 TYR A C 1
ATOM 646 O O . TYR A 1 82 ? -11.397 0.123 14.460 1.00 81.38 82 TYR A O 1
ATOM 654 N N . ALA A 1 83 ? -11.478 -0.888 12.456 1.00 79.50 83 ALA A N 1
ATOM 655 C CA . ALA A 1 83 ? -12.941 -0.917 12.362 1.00 79.50 83 ALA A CA 1
ATOM 656 C C . ALA A 1 83 ? -13.576 -1.607 13.581 1.00 79.50 83 ALA A C 1
ATOM 658 O O . ALA A 1 83 ? -14.436 -1.038 14.250 1.00 79.50 83 ALA A O 1
ATOM 659 N N . LYS A 1 84 ? -13.057 -2.779 13.982 1.00 76.75 84 LYS A N 1
ATOM 660 C CA . LYS A 1 84 ? -13.537 -3.495 15.181 1.00 76.75 84 LYS A CA 1
ATOM 661 C C . LYS A 1 84 ? -13.340 -2.709 16.480 1.00 76.75 84 LYS A C 1
ATOM 663 O O . LYS A 1 84 ? -14.125 -2.862 17.420 1.00 76.75 84 LYS A O 1
ATOM 668 N N . LYS A 1 85 ? -12.271 -1.910 16.582 1.00 75.44 85 LYS A N 1
ATOM 669 C CA . LYS A 1 85 ? -12.042 -1.034 17.745 1.00 75.44 85 LYS A CA 1
ATOM 670 C C . LYS A 1 85 ? -13.034 0.123 17.757 1.00 75.44 85 LYS A C 1
ATOM 672 O O . LYS A 1 85 ? -13.569 0.441 18.820 1.00 75.44 85 LYS A O 1
ATOM 677 N N . PHE A 1 86 ? -13.290 0.698 16.590 1.00 73.69 86 PHE A N 1
ATOM 678 C CA . PHE A 1 86 ? -14.237 1.781 16.412 1.00 73.69 86 PHE A CA 1
ATOM 679 C C . PHE A 1 86 ? -15.657 1.383 16.769 1.00 73.69 86 PHE A C 1
ATOM 681 O O . PHE A 1 86 ? -16.245 2.043 17.620 1.00 73.69 86 PHE A O 1
ATOM 688 N N . ASP A 1 87 ? -16.152 0.265 16.238 1.00 74.69 87 ASP A N 1
ATOM 689 C CA . ASP A 1 87 ? -17.517 -0.205 16.498 1.00 74.69 87 ASP A CA 1
ATOM 690 C C . ASP A 1 87 ? -17.793 -0.342 18.003 1.00 74.69 87 ASP A C 1
ATOM 692 O O . ASP A 1 87 ? -18.802 0.141 18.530 1.00 74.69 87 ASP A O 1
ATOM 696 N N . ARG A 1 88 ? -16.833 -0.915 18.741 1.00 73.50 88 ARG A N 1
ATOM 697 C CA . ARG A 1 88 ? -16.913 -1.060 20.204 1.00 73.50 88 ARG A CA 1
ATOM 698 C C . ARG A 1 88 ? -16.916 0.282 20.935 1.00 73.50 88 ARG A C 1
ATOM 700 O O . ARG A 1 88 ? -17.599 0.415 21.954 1.00 73.50 88 ARG A O 1
ATOM 707 N N . ALA A 1 89 ? -16.138 1.256 20.468 1.00 74.75 89 ALA A N 1
ATOM 708 C CA . ALA A 1 89 ? -16.096 2.592 21.054 1.00 74.75 89 ALA A CA 1
ATOM 709 C C . ALA A 1 89 ? -17.400 3.353 20.779 1.00 74.75 89 ALA A C 1
ATOM 711 O O . ALA A 1 89 ? -18.030 3.848 21.718 1.00 74.75 89 ALA A O 1
ATOM 712 N N . THR A 1 90 ? -17.867 3.345 19.529 1.00 73.44 90 THR A N 1
ATOM 713 C CA . THR A 1 90 ? -19.115 3.994 19.120 1.00 73.44 90 THR A CA 1
ATOM 714 C C . THR A 1 90 ? -20.324 3.410 19.829 1.00 73.44 90 THR A C 1
ATOM 716 O O . THR A 1 90 ? -21.221 4.154 20.216 1.00 73.44 90 THR A O 1
ATOM 719 N N . GLU A 1 91 ? -20.355 2.103 20.094 1.00 73.75 91 GLU A N 1
ATOM 720 C CA . GLU A 1 91 ? -21.473 1.514 20.824 1.00 73.75 91 GLU A CA 1
ATOM 721 C C . GLU A 1 91 ? -21.490 1.926 22.304 1.00 73.75 91 GLU A C 1
ATOM 723 O O . GLU A 1 91 ? -22.551 2.224 22.863 1.00 73.75 91 GLU A O 1
ATOM 728 N N . ARG A 1 92 ? -20.319 2.026 22.946 1.00 76.25 92 ARG A N 1
ATOM 729 C CA . ARG A 1 92 ? -20.211 2.556 24.316 1.00 76.25 92 ARG A CA 1
ATOM 730 C C . ARG A 1 92 ? -20.641 4.019 24.384 1.00 76.25 92 ARG A C 1
ATOM 732 O O . ARG A 1 92 ? -21.366 4.395 25.307 1.00 76.25 92 ARG A O 1
ATOM 739 N N . GLU A 1 93 ? -20.234 4.830 23.414 1.00 75.69 93 GLU A N 1
ATOM 740 C CA . GLU A 1 93 ? -20.639 6.233 23.320 1.00 75.69 93 GLU A CA 1
ATOM 741 C C . GLU A 1 93 ? -22.131 6.382 23.037 1.00 75.69 93 GLU A C 1
ATOM 743 O O . GLU A 1 93 ? -22.792 7.168 23.712 1.00 75.69 93 GLU A O 1
ATOM 748 N N . ARG A 1 94 ? -22.697 5.569 22.139 1.00 75.88 94 ARG A N 1
ATOM 749 C CA . ARG A 1 94 ? -24.135 5.543 21.845 1.00 75.88 94 ARG A CA 1
ATOM 750 C C . ARG A 1 94 ? -24.956 5.189 23.084 1.00 75.88 94 ARG A C 1
ATOM 752 O O . ARG A 1 94 ? -25.953 5.843 23.373 1.00 75.88 94 ARG A O 1
ATOM 759 N N . ARG A 1 95 ? -24.523 4.208 23.881 1.00 75.12 95 ARG A N 1
ATOM 760 C CA . ARG A 1 95 ? -25.189 3.872 25.155 1.00 75.12 95 ARG A CA 1
ATOM 761 C C . ARG A 1 95 ? -25.115 5.024 26.164 1.00 75.12 95 ARG A C 1
ATOM 763 O O . ARG A 1 95 ? -26.090 5.279 26.871 1.00 75.12 95 ARG A O 1
ATOM 770 N N . ARG A 1 96 ? -23.987 5.739 26.231 1.00 73.50 96 ARG A N 1
ATOM 771 C CA . ARG A 1 96 ? -23.819 6.914 27.108 1.00 73.50 96 ARG A CA 1
ATOM 772 C C . ARG A 1 96 ? -24.654 8.108 26.642 1.00 73.50 96 ARG A C 1
ATOM 774 O O . ARG A 1 96 ? -25.299 8.743 27.472 1.00 73.50 96 ARG A O 1
ATOM 781 N N . SER A 1 97 ? -24.698 8.385 25.341 1.00 74.50 97 SER A N 1
ATOM 782 C CA . SER A 1 97 ? -25.480 9.487 24.776 1.00 74.50 97 SER A CA 1
ATOM 783 C C . SER A 1 97 ? -26.984 9.247 24.891 1.00 74.50 97 SER A C 1
ATOM 785 O O . SER A 1 97 ? -27.716 10.191 25.166 1.00 74.50 97 SER A O 1
ATOM 787 N N . ILE A 1 98 ? -27.446 7.995 24.796 1.00 75.94 98 ILE A N 1
ATOM 788 C CA . ILE A 1 98 ? -28.847 7.636 25.060 1.00 75.94 98 ILE A CA 1
ATOM 789 C C . ILE A 1 98 ? -29.212 7.904 26.526 1.00 75.94 98 ILE A C 1
ATOM 791 O O . ILE A 1 98 ? -30.256 8.496 26.789 1.00 75.94 98 ILE A O 1
ATOM 795 N N . ARG A 1 99 ? -28.350 7.545 27.489 1.00 72.75 99 ARG A N 1
ATOM 796 C CA . ARG A 1 99 ? -28.595 7.824 28.919 1.00 72.75 99 ARG A CA 1
ATOM 797 C C . ARG A 1 99 ? -28.606 9.322 29.221 1.00 72.75 99 ARG A C 1
ATOM 799 O O . ARG A 1 99 ? -29.525 9.805 29.871 1.00 72.75 99 ARG A O 1
ATOM 806 N N . LEU A 1 100 ? -27.629 10.070 28.713 1.00 71.38 100 LEU A N 1
ATOM 807 C CA . LEU A 1 100 ? -27.565 11.525 28.897 1.00 71.38 100 LEU A CA 1
ATOM 808 C C . LEU A 1 100 ? -28.701 12.253 28.161 1.00 71.38 100 LEU A C 1
ATOM 810 O O . LEU A 1 100 ? -29.245 13.227 28.673 1.00 71.38 100 LEU A O 1
ATOM 814 N N . GLY A 1 101 ? -29.108 11.761 26.990 1.00 71.50 101 GLY A N 1
ATOM 815 C CA . GLY A 1 101 ? -30.258 12.268 26.242 1.00 71.50 101 GLY A CA 1
ATOM 816 C C . GLY A 1 101 ? -31.588 11.993 26.946 1.00 71.50 101 GLY A C 1
ATOM 817 O O . GLY A 1 101 ? -32.450 12.869 26.980 1.00 71.50 101 GLY A O 1
ATOM 818 N N . ALA A 1 102 ? -31.735 10.819 27.566 1.00 64.25 102 ALA A N 1
ATOM 819 C CA . ALA A 1 102 ? -32.890 10.482 28.395 1.00 64.25 102 ALA A CA 1
ATOM 820 C C . ALA A 1 102 ? -32.953 11.347 29.664 1.00 64.25 102 ALA A C 1
ATOM 822 O O . ALA A 1 102 ? -34.026 11.833 30.008 1.00 64.25 102 ALA A O 1
ATOM 823 N N . LEU A 1 103 ? -31.812 11.614 30.310 1.00 61.88 103 LEU A N 1
ATOM 824 C CA . LEU A 1 103 ? -31.731 12.533 31.450 1.00 61.88 103 LEU A CA 1
ATOM 825 C C . LEU A 1 103 ? -32.047 13.977 31.046 1.00 61.88 103 LEU A C 1
ATOM 827 O O . LEU A 1 103 ? -32.789 14.643 31.754 1.00 61.88 103 LEU A O 1
ATOM 831 N N . ARG A 1 104 ? -31.577 14.452 29.884 1.00 60.81 104 ARG A N 1
ATOM 832 C CA . ARG A 1 104 ? -31.926 15.787 29.370 1.00 60.81 104 ARG A CA 1
ATOM 833 C C . ARG A 1 104 ? -33.412 15.907 29.021 1.00 60.81 104 ARG A C 1
ATOM 835 O O . ARG A 1 104 ? -33.989 16.960 29.258 1.00 60.81 104 ARG A O 1
ATOM 842 N N . LYS A 1 105 ? -34.036 14.851 28.482 1.00 59.22 105 LYS A N 1
ATOM 843 C CA . LYS A 1 105 ? -35.494 14.810 28.271 1.00 59.22 105 LYS A CA 1
ATOM 844 C C . LYS A 1 105 ? -36.256 14.795 29.597 1.00 59.22 105 LYS A C 1
ATOM 846 O O . LYS A 1 105 ? -37.190 15.571 29.730 1.00 59.22 105 LYS A O 1
ATOM 851 N N . LYS A 1 106 ? -35.829 14.002 30.587 1.00 56.41 106 LYS A N 1
ATOM 852 C CA . LYS A 1 106 ? -36.427 14.011 31.935 1.00 56.41 106 LYS A CA 1
ATOM 853 C C . LYS A 1 106 ? -36.309 15.375 32.618 1.00 56.41 106 LYS A C 1
ATOM 855 O O . LYS A 1 106 ? -37.299 15.864 33.133 1.00 56.41 106 LYS A O 1
ATOM 860 N N . ASN A 1 107 ? -35.140 16.012 32.566 1.00 53.34 107 ASN A N 1
ATOM 861 C CA . ASN A 1 107 ? -34.930 17.314 33.207 1.00 53.34 107 ASN A CA 1
ATOM 862 C C . ASN A 1 107 ? -35.674 18.458 32.500 1.00 53.34 107 ASN A C 1
ATOM 864 O O . ASN A 1 107 ? -36.001 19.447 33.137 1.00 53.34 107 ASN A O 1
ATOM 868 N N . LYS A 1 108 ? -35.968 18.324 31.198 1.00 51.50 108 LYS A N 1
ATOM 869 C CA . LYS A 1 108 ? -36.866 19.254 30.499 1.00 51.50 108 LYS A CA 1
ATOM 870 C C . LYS A 1 108 ? -38.317 19.105 30.958 1.00 51.50 108 LYS A C 1
ATOM 872 O O . LYS A 1 108 ? -38.970 20.106 31.166 1.00 51.50 108 LYS A O 1
ATOM 877 N N . VAL A 1 109 ? -38.787 17.872 31.158 1.00 52.97 109 VAL A N 1
ATOM 878 C CA . VAL A 1 109 ? -40.163 17.605 31.616 1.00 52.97 109 VAL A CA 1
ATOM 879 C C . VAL A 1 109 ? -40.386 18.050 33.068 1.00 52.97 109 VAL A C 1
ATOM 881 O O . VAL A 1 109 ? -41.478 18.486 33.396 1.00 52.97 109 VAL A O 1
ATOM 884 N N . VAL A 1 110 ? -39.363 17.983 33.927 1.00 52.16 110 VAL A N 1
ATOM 885 C CA . VAL A 1 110 ? -39.457 18.449 35.328 1.00 52.16 110 VAL A CA 1
ATOM 886 C C . VAL A 1 110 ? -39.356 19.977 35.445 1.00 52.16 110 VAL A C 1
ATOM 888 O O . VAL A 1 110 ? -39.903 20.545 36.378 1.00 52.16 110 VAL A O 1
ATOM 891 N N . ALA A 1 111 ? -38.697 20.658 34.504 1.00 50.56 111 ALA A N 1
ATOM 892 C CA . ALA A 1 111 ? -38.601 22.121 34.509 1.00 50.56 111 ALA A CA 1
ATOM 893 C C . ALA A 1 111 ? -39.874 22.834 34.004 1.00 50.56 111 ALA A C 1
ATOM 895 O O . ALA A 1 111 ? -39.982 24.040 34.193 1.00 50.56 111 ALA A O 1
ATOM 896 N N . ASP A 1 112 ? -40.809 22.100 33.389 1.00 48.06 112 ASP A N 1
ATOM 897 C CA . ASP A 1 112 ? -42.091 22.624 32.889 1.00 48.06 112 ASP A CA 1
ATOM 898 C C . ASP A 1 112 ? -43.273 22.325 33.843 1.00 48.06 112 ASP A C 1
ATOM 900 O O . ASP A 1 112 ? -44.416 22.631 33.513 1.00 48.06 112 ASP A O 1
ATOM 904 N N . GLN A 1 113 ? -43.033 21.726 35.018 1.00 45.62 113 GLN A N 1
ATOM 905 C CA . GLN A 1 113 ? -44.031 21.676 36.092 1.00 45.62 113 GLN A CA 1
ATOM 906 C C . GLN A 1 113 ? -43.743 22.803 37.083 1.00 45.62 113 GLN A C 1
ATOM 908 O O . GLN A 1 113 ? -42.928 22.658 37.995 1.00 45.62 113 GLN A O 1
ATOM 913 N N . GLU A 1 114 ? -44.406 23.942 36.875 1.00 50.16 114 GLU A N 1
ATOM 914 C CA . GLU A 1 114 ? -44.634 24.912 37.946 1.00 50.16 114 GLU A CA 1
ATOM 915 C C . GLU A 1 114 ? -45.282 24.177 39.134 1.00 50.16 114 GLU A C 1
ATOM 917 O O . GLU A 1 114 ? -46.171 23.347 38.916 1.00 50.16 114 GLU A O 1
ATOM 922 N N . PRO A 1 115 ? -44.840 24.409 40.383 1.00 44.53 115 PRO A N 1
ATOM 923 C CA . PRO A 1 115 ? -45.561 23.892 41.532 1.00 44.53 115 PRO A CA 1
ATOM 924 C C . PRO A 1 115 ? -46.925 24.582 41.570 1.00 44.53 115 PRO A C 1
ATOM 926 O O . PRO A 1 115 ? -47.011 25.780 41.826 1.00 44.53 115 PRO A O 1
ATOM 929 N N . GLU A 1 116 ? -47.984 23.827 41.295 1.00 49.97 116 GLU A N 1
ATOM 930 C CA . GLU A 1 116 ? -49.344 24.222 41.635 1.00 49.97 116 GLU A CA 1
ATOM 931 C C . GLU A 1 116 ? -49.384 24.350 43.162 1.00 49.97 116 GLU A C 1
ATOM 933 O O . GLU A 1 116 ? -49.308 23.366 43.902 1.00 49.97 116 GLU A O 1
ATOM 938 N N . ILE A 1 117 ? -49.343 25.596 43.630 1.00 52.56 117 ILE A N 1
ATOM 939 C CA . ILE A 1 117 ? -49.502 25.954 45.031 1.00 52.56 117 ILE A CA 1
ATOM 940 C C . ILE A 1 117 ? -50.949 25.607 45.370 1.00 52.56 117 ILE A C 1
ATOM 942 O O . ILE A 1 117 ? -51.868 26.327 44.990 1.00 52.56 117 ILE A O 1
ATOM 946 N N . VAL A 1 118 ? -51.157 24.478 46.043 1.00 52.19 118 VAL A N 1
ATOM 947 C CA . VAL A 1 118 ? -52.432 24.185 46.697 1.00 52.19 118 VAL A CA 1
ATOM 948 C C . VAL A 1 118 ? -52.471 25.044 47.961 1.00 52.19 118 VAL A C 1
ATOM 950 O O . VAL A 1 118 ? -51.991 24.639 49.017 1.00 52.19 118 VAL A O 1
ATOM 953 N N . GLU A 1 119 ? -52.947 26.280 47.815 1.00 54.81 119 GLU A N 1
ATOM 954 C CA . GLU A 1 119 ? -53.492 27.070 48.920 1.00 54.81 119 GLU A CA 1
ATOM 955 C C . GLU A 1 119 ? -54.875 26.499 49.245 1.00 54.81 119 GLU A C 1
ATOM 957 O O . GLU A 1 119 ? -55.865 26.852 48.612 1.00 54.81 119 GLU A O 1
ATOM 962 N N . GLU A 1 120 ? -54.951 25.591 50.215 1.00 52.34 120 GLU A N 1
ATOM 963 C CA . GLU A 1 120 ? -56.220 25.269 50.863 1.00 52.34 120 GLU A CA 1
ATOM 964 C C . GLU A 1 120 ? -55.976 25.020 52.358 1.00 52.34 120 GLU A C 1
ATOM 966 O O . GLU A 1 120 ? -55.106 24.236 52.738 1.00 52.34 120 GLU A O 1
ATOM 971 N N . GLU A 1 121 ? -56.751 25.743 53.172 1.00 51.31 121 GLU A N 1
ATOM 972 C CA . GLU A 1 121 ? -56.941 25.620 54.626 1.00 51.31 121 GLU A CA 1
ATOM 973 C C . GLU A 1 121 ? -55.855 26.187 55.560 1.00 51.31 121 GLU A C 1
ATOM 975 O O . GLU A 1 121 ? -55.123 25.474 56.245 1.00 51.31 121 GLU A O 1
ATOM 980 N N . ALA A 1 122 ? -55.849 27.516 55.701 1.00 48.06 122 ALA A N 1
ATOM 981 C CA . ALA A 1 122 ? -55.327 28.186 56.895 1.00 48.06 122 ALA A CA 1
ATOM 982 C C . ALA A 1 122 ? -56.197 29.392 57.302 1.00 48.06 122 ALA A C 1
ATOM 984 O O . ALA A 1 122 ? -55.669 30.473 57.539 1.00 48.06 122 ALA A O 1
ATOM 985 N N . GLU A 1 123 ? -57.525 29.230 57.382 1.00 50.69 123 GLU A N 1
ATOM 986 C CA . GLU A 1 123 ? -58.412 30.294 57.901 1.00 50.69 123 GLU A CA 1
ATOM 987 C C . GLU A 1 123 ? -59.372 29.881 59.032 1.00 50.69 123 GLU A C 1
ATOM 989 O O . GLU A 1 123 ? -60.090 30.735 59.534 1.00 50.69 123 GLU A O 1
ATOM 994 N N . GLU A 1 124 ? -59.344 28.649 59.557 1.00 52.91 124 GLU A N 1
ATOM 995 C CA . GLU A 1 124 ? -60.326 28.230 60.584 1.00 52.91 124 GLU A CA 1
ATOM 996 C C . GLU A 1 124 ? -59.730 27.903 61.971 1.00 52.91 124 GLU A C 1
ATOM 998 O O . GLU A 1 124 ? -60.173 26.979 62.646 1.00 52.91 124 GLU A O 1
ATOM 1003 N N . GLN A 1 125 ? -58.711 28.644 62.435 1.00 49.34 125 GLN A N 1
ATOM 1004 C CA . GLN A 1 125 ? -58.212 28.535 63.829 1.00 49.34 125 GLN A CA 1
ATOM 1005 C C . GLN A 1 125 ? -57.877 29.875 64.514 1.00 49.34 125 GLN A C 1
ATOM 1007 O O . GLN A 1 125 ? -57.116 29.898 65.479 1.00 49.34 125 GLN A O 1
ATOM 1012 N N . LEU A 1 126 ? -58.439 31.001 64.060 1.00 50.84 126 LEU A N 1
ATOM 1013 C CA . LEU A 1 126 ? -58.145 32.323 64.643 1.00 50.84 126 LEU A CA 1
ATOM 1014 C C . LEU A 1 126 ? -59.340 33.062 65.275 1.00 50.84 126 LEU A C 1
ATOM 1016 O O . LEU A 1 126 ? -59.199 34.238 65.596 1.00 50.84 126 LEU A O 1
ATOM 1020 N N . GLU A 1 127 ? -60.467 32.391 65.544 1.00 49.97 127 GLU A N 1
ATOM 1021 C CA . GLU A 1 127 ? -61.596 32.999 66.284 1.00 49.97 127 GLU A CA 1
ATOM 1022 C C . GLU A 1 127 ? -61.857 32.435 67.697 1.00 49.97 127 GLU A C 1
ATOM 1024 O O . GLU A 1 127 ? -62.685 32.988 68.415 1.00 49.97 127 GLU A O 1
ATOM 1029 N N . GLU A 1 128 ? -61.126 31.421 68.180 1.00 52.47 128 GLU A N 1
ATOM 1030 C CA . GLU A 1 128 ? -61.340 30.866 69.535 1.00 52.47 128 GLU A CA 1
ATOM 1031 C C . GLU A 1 128 ? -60.188 31.154 70.515 1.00 52.47 128 GLU A C 1
ATOM 1033 O O . GLU A 1 128 ? -59.784 30.304 71.305 1.00 52.47 128 GLU A O 1
ATOM 1038 N N . SER A 1 129 ? -59.641 32.373 70.513 1.00 54.66 129 SER A N 1
ATOM 1039 C CA . SER A 1 129 ? -58.911 32.838 71.699 1.00 54.66 129 SER A CA 1
ATOM 1040 C C . SER A 1 129 ? -58.915 34.358 71.855 1.00 54.66 129 SER A C 1
ATOM 1042 O O . SER A 1 129 ? -58.130 35.059 71.219 1.00 54.66 129 SER A O 1
ATOM 1044 N N . ALA A 1 130 ? -59.718 34.787 72.833 1.00 49.06 130 ALA A N 1
ATOM 1045 C CA . ALA A 1 130 ? -59.757 36.083 73.520 1.00 49.06 130 ALA A CA 1
ATOM 1046 C C . ALA A 1 130 ? -60.635 37.182 72.884 1.00 49.06 130 ALA A C 1
ATOM 1048 O O . ALA A 1 130 ? -60.694 37.268 71.662 1.00 49.06 130 ALA A O 1
ATOM 1049 N N . PRO A 1 131 ? -61.276 38.070 73.682 1.00 47.69 131 PRO A N 1
ATOM 1050 C CA . PRO A 1 131 ? -61.095 38.294 75.124 1.00 47.69 131 PRO A CA 1
ATOM 1051 C C . PRO A 1 131 ? -62.406 38.330 75.945 1.00 47.69 131 PRO A C 1
ATOM 1053 O O . PRO A 1 131 ? -63.459 38.746 75.472 1.00 47.69 131 PRO A O 1
ATOM 1056 N N . ALA A 1 132 ? -62.320 37.991 77.231 1.00 47.22 132 ALA A N 1
ATOM 1057 C CA . ALA A 1 132 ? -63.235 38.524 78.239 1.00 47.22 132 ALA A CA 1
ATOM 1058 C C . ALA A 1 132 ? -62.382 39.227 79.297 1.00 47.22 132 ALA A C 1
ATOM 1060 O O . ALA A 1 132 ? -61.824 38.599 80.197 1.00 47.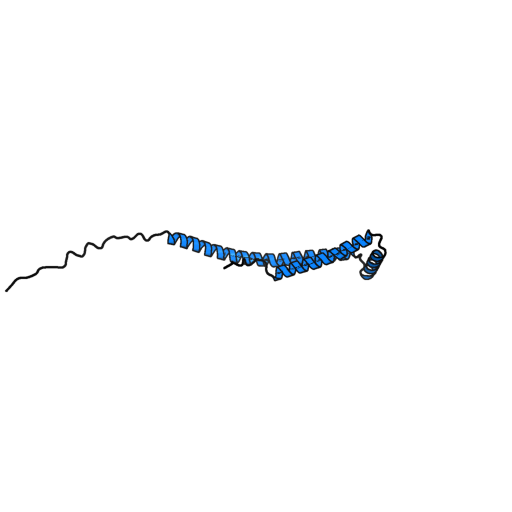22 132 ALA A O 1
ATOM 1061 N N . GLU A 1 133 ? -62.215 40.532 79.108 1.00 54.38 133 GLU A N 1
ATOM 1062 C CA . GLU A 1 133 ? -61.758 41.446 80.146 1.00 54.38 133 GLU A CA 1
ATOM 1063 C C . GLU A 1 133 ? -62.874 41.644 81.186 1.00 54.38 133 GLU A C 1
ATOM 1065 O O . GLU A 1 133 ? -64.031 41.845 80.831 1.00 54.38 133 GLU A O 1
ATOM 1070 N N . GLU A 1 134 ? -62.444 41.638 82.452 1.00 47.12 134 GLU A N 1
ATOM 1071 C CA . GLU A 1 134 ? -62.924 42.486 83.553 1.00 47.12 134 GLU A CA 1
ATOM 1072 C C . GLU A 1 134 ? -64.305 42.200 84.194 1.00 47.12 134 GLU A C 1
ATOM 1074 O O . GLU A 1 134 ? -65.335 42.179 83.531 1.00 47.12 134 GLU A O 1
ATOM 1079 N N . ILE A 1 135 ? -64.321 42.039 85.535 1.00 42.41 135 ILE A N 1
ATOM 1080 C CA . ILE A 1 135 ? -65.118 42.823 86.520 1.00 42.41 135 ILE A CA 1
ATOM 1081 C C . ILE A 1 135 ? -65.138 42.130 87.913 1.00 42.41 135 ILE A C 1
ATOM 1083 O O . ILE A 1 135 ? -65.708 41.059 88.087 1.00 42.41 135 ILE A O 1
ATOM 1087 N N . VAL A 1 136 ? -64.506 42.815 88.884 1.00 43.56 136 VAL A N 1
ATOM 1088 C CA . VAL A 1 136 ? -64.956 43.160 90.262 1.00 43.56 136 VAL A CA 1
ATOM 1089 C C . VAL A 1 136 ? -65.420 42.051 91.230 1.00 43.56 136 VAL A C 1
ATOM 1091 O O . VAL A 1 136 ? -66.446 41.428 90.989 1.00 43.56 136 VAL A O 1
ATOM 1094 N N . VAL A 1 137 ? -64.743 41.915 92.389 1.00 46.47 137 VAL A N 1
ATOM 1095 C CA . VAL A 1 137 ? -65.158 42.371 93.754 1.00 46.47 137 VAL A CA 1
ATOM 1096 C C . VAL A 1 137 ? -63.921 42.463 94.651 1.00 46.47 137 VAL A C 1
ATOM 1098 O O . VAL A 1 137 ? -63.145 41.484 94.685 1.00 46.47 137 VAL A O 1
#

Secondary structure (DSSP, 8-state):
-------SS-HHHHHHHHHHHHHHHHHHHHHHHHHHHHHS--HHHHHHHHHHHHHHSS-HHHHHHHHHHHHHHHHHHHHHHHHHHHHHHHHHHHHHHHHHHHHHHHHHHHHT----------SSSSSSS--------

Sequence (137 aa):
MTKKKTSPITIFELIWYLLCGLVCAWGSTYSILGVIAKYSDIKALLKFDDSFEKLFGLNLFFWGLIIIAISVVAAIIVLLIYAKKFDRATERERRRSIRLGALRKKNKVVADQEPEIVEEEAEEQLEESAPAEEIVV

Radius of gyration: 40.57 Å; chains: 1; bounding box: 85×57×120 Å

pLDDT: mean 74.13, std 16.95, range [39.66, 94.38]